Protein AF-A0A498F012-F1 (afdb_monomer)

Sequence (165 aa):
PGTGKCQKYDTEVTLADGTERAIGDIVESNLEDPIEVDDGVYEPADIGVQTVTESGAVETGTATKVWKREAPDRMHRISMASGREVEVTPSHPLFKQLNRGLSPRRADQLAEGDLIAVPENIDADWDDSLDVSFQQVEAYNANSFTPPTRVDPTLARLLGYIIAE

Foldseek 3Di:
DDPQWDWDQQDWFQFQQRDTDGLNVVQVVQPPPWDDDPFFTKDFDFTWGWDADQLRDIDIDTDGMHTDGDHDPDWDWDADPVRDITIIRQQHWFWFQDPNTTDTDGRVRDDPPTHTDDDPDHDHNHPPDDPDDDDDDPDPDDDDDDDDPDQDPVNVVVVVVVVVD

Mean predicted aligned error: 8.9 Å

Secondary structure (DSSP, 8-state):
------B-TT-EEEBTTS-EEEHHHHHHTT-SSPEEETTEEEEEEEEEEEEE-TTS-EEEEEEEEEEEEPPPS--EEEE-TTS-EEEE-TT-EEEEEETTEEEEEEGGG--TT--B---S-------------------TT-------SS--HHHHHHHHHHHH-

Radius of gyration: 21.49 Å; Cα contacts (8 Å, |Δi|>4): 232; chains: 1; bounding box: 57×44×55 Å

Solvent-accessible surface area (backbone atoms only — not comparable to full-atom values): 10432 Å² total; per-residue (Å²): 134,84,72,64,65,49,66,46,51,80,42,73,40,48,29,31,50,54,53,72,45,35,46,37,59,58,35,62,77,54,53,86,82,55,47,78,56,99,58,38,36,34,28,76,43,86,40,56,23,59,42,70,47,82,86,67,50,71,43,76,42,72,45,58,56,39,73,50,62,70,81,67,100,58,72,45,78,48,77,45,96,86,72,52,70,50,47,28,22,48,59,23,67,44,41,30,63,49,98,95,38,66,42,79,39,35,52,74,74,63,57,93,89,64,52,65,72,70,84,90,70,82,89,45,65,61,79,86,74,78,92,70,94,71,88,84,69,96,50,104,80,54,85,85,81,78,80,73,96,64,84,47,75,68,55,47,52,50,52,54,55,64,74,73,108

Nearest PDB structures (foldseek):
  6rpp-assembly1_A  TM=8.963E-01  e=6.032E-09  Pyrococcus abyssi GE5
  6rpq-assembly1_A  TM=9.417E-01  e=2.663E-08  Saccharomyces cerevisiae S288C
  2lcj-assembly1_A  TM=8.704E-01  e=2.325E-04  Pyrococcus abyssi GE5
  7oec-assembly1_A  TM=8.929E-01  e=9.197E-04  Pyrococcus horikoshii OT3
  5bkh-assembly1_A  TM=4.876E-01  e=2.615E-03  Pyrococcus horikoshii OT3

pLDDT: mean 87.58, std 10.92, range [38.69, 97.75]

Structure (mmCIF, N/CA/C/O backbone):
data_AF-A0A498F012-F1
#
_entry.id   AF-A0A498F012-F1
#
loop_
_atom_site.group_PDB
_atom_site.id
_atom_site.type_symbol
_atom_site.label_atom_id
_atom_site.label_alt_id
_atom_site.label_comp_id
_atom_site.label_asym_id
_atom_site.label_entity_id
_atom_site.label_seq_id
_atom_site.pdbx_PDB_ins_code
_atom_site.Cartn_x
_atom_site.Cartn_y
_atom_site.Cartn_z
_atom_site.occupancy
_atom_site.B_iso_or_equiv
_atom_site.auth_seq_id
_atom_site.auth_comp_id
_atom_site.auth_asym_id
_atom_site.auth_atom_id
_atom_site.pdbx_PDB_model_num
ATOM 1 N N . PRO A 1 1 ? 19.204 3.206 -10.235 1.00 38.69 1 PRO A N 1
ATOM 2 C CA . PRO A 1 1 ? 18.492 2.406 -11.258 1.00 38.69 1 PRO A CA 1
ATOM 3 C C . PRO A 1 1 ? 17.226 1.783 -10.648 1.00 38.69 1 PRO A C 1
ATOM 5 O O . PRO A 1 1 ? 17.282 0.728 -10.017 1.00 38.69 1 PRO A O 1
ATOM 8 N N . GLY A 1 2 ? 16.115 2.521 -10.727 1.00 47.91 2 GLY A N 1
ATOM 9 C CA . GLY A 1 2 ? 14.828 2.124 -10.158 1.00 47.91 2 GLY A CA 1
ATOM 10 C C . GLY A 1 2 ? 14.232 0.962 -10.945 1.00 47.91 2 GLY A C 1
ATOM 11 O O . GLY A 1 2 ? 14.022 1.045 -12.147 1.00 47.91 2 GLY A O 1
ATOM 12 N N . THR A 1 3 ? 13.991 -0.159 -10.273 1.00 57.00 3 THR A N 1
ATOM 13 C CA . THR A 1 3 ? 13.581 -1.434 -10.883 1.00 57.00 3 THR A CA 1
ATOM 14 C C . THR A 1 3 ? 12.109 -1.483 -11.329 1.00 57.00 3 THR A C 1
ATOM 16 O O . THR A 1 3 ? 11.532 -2.567 -11.346 1.00 57.00 3 THR A O 1
ATOM 19 N N . GLY A 1 4 ? 11.476 -0.345 -11.644 1.00 65.12 4 GLY A N 1
ATOM 20 C CA . GLY A 1 4 ? 10.101 -0.290 -12.165 1.00 65.12 4 GLY A CA 1
ATOM 21 C C . GLY A 1 4 ? 9.063 -0.975 -11.273 1.00 65.12 4 GLY A C 1
ATOM 22 O O . GLY A 1 4 ? 8.151 -1.602 -11.791 1.00 65.12 4 GLY A O 1
ATOM 23 N N . LYS A 1 5 ? 9.240 -0.955 -9.946 1.00 85.75 5 LYS A N 1
ATOM 24 C CA . LYS A 1 5 ? 8.349 -1.619 -8.980 1.00 85.75 5 LYS A CA 1
ATOM 25 C C . LYS A 1 5 ? 7.232 -0.650 -8.598 1.00 85.75 5 LYS A C 1
ATOM 27 O O . LYS A 1 5 ? 7.453 0.207 -7.751 1.00 85.75 5 LYS A O 1
ATOM 32 N N . CYS A 1 6 ? 6.065 -0.787 -9.218 1.00 89.44 6 CYS A N 1
ATOM 33 C CA . CYS A 1 6 ? 4.924 0.107 -9.004 1.00 89.44 6 CYS A CA 1
ATOM 34 C C . CYS A 1 6 ? 3.621 -0.699 -8.933 1.00 89.44 6 CYS A C 1
ATOM 36 O O . CYS A 1 6 ? 3.587 -1.874 -9.311 1.00 89.44 6 CYS A O 1
ATOM 38 N N . GLN A 1 7 ? 2.573 -0.058 -8.432 1.00 92.19 7 GLN A N 1
ATOM 39 C CA . GLN A 1 7 ? 1.205 -0.573 -8.395 1.00 92.19 7 GLN A CA 1
ATOM 40 C C . GLN A 1 7 ? 0.312 0.353 -9.224 1.00 92.19 7 GLN A C 1
ATOM 42 O O . GLN A 1 7 ? 0.721 1.465 -9.571 1.00 92.19 7 GLN A O 1
ATOM 47 N N . LYS A 1 8 ? -0.884 -0.113 -9.579 1.00 93.94 8 LYS A N 1
ATOM 48 C CA . LYS A 1 8 ? -1.866 0.704 -10.296 1.00 93.94 8 LYS A CA 1
ATOM 49 C C . LYS A 1 8 ? -2.420 1.815 -9.394 1.00 93.94 8 LYS A C 1
ATOM 51 O O . LYS A 1 8 ? -2.506 1.634 -8.183 1.00 93.94 8 LYS A O 1
ATOM 56 N N . TYR A 1 9 ? -2.808 2.936 -10.000 1.00 94.88 9 TYR A N 1
ATOM 57 C CA . TYR A 1 9 ? -3.298 4.145 -9.324 1.00 94.88 9 TYR A CA 1
ATOM 58 C C . TYR A 1 9 ? -4.393 3.879 -8.279 1.00 94.88 9 TYR A C 1
ATOM 60 O O . TYR A 1 9 ? -4.331 4.407 -7.177 1.00 94.88 9 TYR A O 1
ATOM 68 N N . ASP A 1 10 ? -5.369 3.040 -8.614 1.00 95.06 10 ASP A N 1
ATOM 69 C CA . ASP A 1 10 ? -6.534 2.696 -7.789 1.00 95.06 10 ASP A CA 1
ATOM 70 C C . ASP A 1 10 ? -6.263 1.563 -6.787 1.00 95.06 10 ASP A C 1
ATOM 72 O O . ASP A 1 10 ? -7.191 0.981 -6.236 1.00 95.06 10 ASP A O 1
ATOM 76 N N . THR A 1 11 ? -4.995 1.212 -6.557 1.00 94.81 11 THR A N 1
ATOM 77 C CA . THR A 1 11 ? -4.649 0.256 -5.502 1.00 94.81 11 THR A CA 1
ATOM 78 C C . THR A 1 11 ? -4.865 0.914 -4.145 1.00 94.81 11 THR A C 1
ATOM 80 O O . THR A 1 11 ? -4.184 1.888 -3.829 1.00 94.81 11 THR A O 1
ATOM 83 N N . GLU A 1 12 ? -5.761 0.355 -3.338 1.00 95.19 12 GLU A N 1
ATOM 84 C CA . GLU A 1 12 ? -5.993 0.800 -1.963 1.00 95.19 12 GLU A CA 1
ATOM 85 C C . GLU A 1 12 ? -4.792 0.479 -1.061 1.00 95.19 12 GLU A C 1
ATOM 87 O O . GLU A 1 12 ? -4.272 -0.643 -1.049 1.00 95.19 12 GLU A O 1
ATOM 92 N N . VAL A 1 13 ? -4.346 1.485 -0.310 1.00 94.94 13 VAL A N 1
ATOM 93 C CA . VAL A 1 13 ? -3.283 1.392 0.693 1.00 94.94 13 VAL A CA 1
ATOM 94 C C . VAL A 1 13 ? -3.877 1.699 2.056 1.00 94.94 13 VAL A C 1
ATOM 96 O O . VAL A 1 13 ? -4.516 2.734 2.234 1.00 94.94 13 VAL A O 1
ATOM 99 N N . THR A 1 14 ? -3.615 0.825 3.026 1.00 94.88 14 THR A N 1
ATOM 100 C CA . THR A 1 14 ? -4.003 1.047 4.419 1.00 94.88 14 THR A CA 1
ATOM 101 C C . THR A 1 14 ? -2.992 1.960 5.118 1.00 94.88 14 THR A C 1
ATOM 103 O O . THR A 1 14 ? -1.807 1.625 5.247 1.00 94.88 14 THR A O 1
ATOM 106 N N . LEU A 1 15 ? -3.457 3.120 5.572 1.00 95.81 15 LEU A N 1
ATOM 107 C CA . LEU A 1 15 ? -2.672 4.100 6.316 1.00 95.81 15 LEU A CA 1
ATOM 108 C C . LEU A 1 15 ? -2.529 3.709 7.795 1.00 95.81 15 LEU A C 1
ATOM 110 O O . LEU A 1 15 ? -3.154 2.766 8.276 1.00 95.81 15 LEU A O 1
ATOM 114 N N . ALA A 1 16 ? -1.675 4.425 8.529 1.00 94.81 16 ALA A N 1
ATOM 115 C CA . ALA A 1 16 ? -1.417 4.164 9.949 1.00 94.81 16 ALA A CA 1
ATOM 116 C C . ALA A 1 16 ? -2.676 4.222 10.834 1.00 94.81 16 ALA A C 1
ATOM 118 O O . ALA A 1 16 ? -2.771 3.453 11.789 1.00 94.81 16 ALA A O 1
ATOM 119 N N . ASP A 1 17 ? -3.629 5.091 10.491 1.00 91.19 17 ASP A N 1
ATOM 120 C CA . ASP A 1 17 ? -4.930 5.250 11.160 1.00 91.19 17 ASP A CA 1
ATOM 121 C C . ASP A 1 17 ? -5.966 4.191 10.736 1.00 91.19 17 ASP A C 1
ATOM 123 O O . ASP A 1 17 ? -7.101 4.189 11.206 1.00 91.19 17 ASP A O 1
ATOM 127 N N . GLY A 1 18 ? -5.578 3.285 9.831 1.00 90.62 18 GLY A N 1
ATOM 128 C CA . GLY A 1 18 ? -6.408 2.193 9.340 1.00 90.62 18 GLY A CA 1
ATOM 129 C C . GLY A 1 18 ? -7.331 2.580 8.187 1.00 90.62 18 GLY A C 1
ATOM 130 O O . GLY A 1 18 ? -7.987 1.706 7.618 1.00 90.62 18 GLY A O 1
ATOM 131 N N . THR A 1 19 ? -7.356 3.854 7.787 1.00 92.62 19 THR A N 1
ATOM 132 C CA . THR A 1 19 ? -8.093 4.279 6.595 1.00 92.62 19 THR A CA 1
ATOM 133 C C . THR A 1 19 ? -7.464 3.699 5.330 1.00 92.62 19 THR A C 1
ATOM 135 O O . THR A 1 19 ? -6.247 3.524 5.237 1.00 92.62 19 THR A O 1
ATOM 138 N N . GLU A 1 20 ? -8.300 3.394 4.338 1.00 93.94 20 GLU A N 1
ATOM 139 C CA . GLU A 1 20 ? -7.851 2.978 3.010 1.00 93.94 20 GLU A CA 1
ATOM 140 C C . GLU A 1 20 ? -8.005 4.136 2.025 1.00 93.94 20 GLU A C 1
ATOM 142 O O . GLU A 1 20 ? -9.027 4.831 2.012 1.00 93.94 20 GLU A O 1
ATOM 147 N N . ARG A 1 21 ? -6.953 4.380 1.240 1.00 96.75 21 ARG A N 1
ATOM 148 C CA . ARG A 1 21 ? -6.955 5.363 0.155 1.00 96.75 21 ARG A CA 1
ATOM 149 C C . ARG A 1 21 ? -6.202 4.826 -1.055 1.00 96.75 21 ARG A C 1
ATOM 151 O O . ARG A 1 21 ? -5.161 4.179 -0.908 1.00 96.75 21 ARG A O 1
ATOM 158 N N . ALA A 1 22 ? -6.656 5.197 -2.249 1.00 97.75 22 ALA A N 1
ATOM 159 C CA . ALA A 1 22 ? -5.949 4.913 -3.489 1.00 97.75 22 ALA A CA 1
ATOM 160 C C . ALA A 1 22 ? -4.518 5.481 -3.455 1.00 97.75 22 ALA A C 1
ATOM 162 O O . ALA A 1 22 ? -4.298 6.668 -3.186 1.00 97.75 22 ALA A O 1
ATOM 163 N N . ILE A 1 23 ? -3.530 4.640 -3.776 1.00 96.81 23 ILE A N 1
ATOM 164 C CA . ILE A 1 23 ? -2.112 5.022 -3.794 1.00 96.81 23 ILE A CA 1
ATOM 165 C C . ILE A 1 23 ? -1.850 6.192 -4.740 1.00 96.81 23 ILE A C 1
ATOM 167 O O . ILE A 1 23 ? -0.993 7.026 -4.470 1.00 96.81 23 ILE A O 1
ATOM 171 N N . GLY A 1 24 ? -2.609 6.277 -5.830 1.00 96.69 24 GLY A N 1
ATOM 172 C CA . GLY A 1 24 ? -2.563 7.387 -6.762 1.00 96.69 24 GLY A CA 1
ATOM 173 C C . GLY A 1 24 ? -2.913 8.716 -6.108 1.00 96.69 24 GLY A C 1
ATOM 174 O O . GLY A 1 24 ? -2.135 9.657 -6.214 1.00 96.69 24 GLY A O 1
ATOM 175 N N . ASP A 1 25 ? -4.024 8.781 -5.372 1.00 97.75 25 ASP A N 1
ATOM 176 C CA . ASP A 1 25 ? -4.437 9.998 -4.667 1.00 97.75 25 ASP A CA 1
ATOM 177 C C . ASP A 1 25 ? -3.414 10.402 -3.602 1.00 97.75 25 ASP A C 1
ATOM 179 O O . ASP A 1 25 ? -3.109 11.584 -3.459 1.00 97.75 25 ASP A O 1
ATOM 183 N N . ILE A 1 26 ? -2.861 9.421 -2.877 1.00 97.19 26 ILE A N 1
ATOM 184 C CA . ILE A 1 26 ? -1.792 9.651 -1.895 1.00 97.19 26 ILE A CA 1
ATOM 185 C C . ILE A 1 26 ? -0.564 10.252 -2.585 1.00 97.19 26 ILE A C 1
ATOM 187 O O . ILE A 1 26 ? 0.018 11.210 -2.083 1.00 97.19 26 ILE A O 1
ATOM 191 N N . VAL A 1 27 ? -0.152 9.700 -3.726 1.00 97.31 27 VAL A N 1
ATOM 192 C CA . VAL A 1 27 ? 1.019 10.185 -4.460 1.00 97.31 27 VAL A CA 1
ATOM 193 C C . VAL A 1 27 ? 0.765 11.587 -5.013 1.00 97.31 27 VAL A C 1
ATOM 195 O O . VAL A 1 27 ? 1.555 12.478 -4.729 1.00 97.31 27 VAL A O 1
ATOM 198 N N . GLU A 1 28 ? -0.332 11.823 -5.739 1.00 97.00 28 GLU A N 1
ATOM 199 C CA . GLU A 1 28 ? -0.619 13.142 -6.329 1.00 97.00 28 GLU A CA 1
ATOM 200 C C . GLU A 1 28 ? -0.754 14.239 -5.263 1.00 97.00 28 GLU A C 1
ATOM 202 O O . GLU A 1 28 ? -0.301 15.357 -5.489 1.00 97.00 28 GLU A O 1
ATOM 207 N N . SER A 1 29 ? -1.320 13.938 -4.085 1.00 96.69 29 SER A N 1
ATOM 208 C CA . SER A 1 29 ? -1.454 14.932 -3.011 1.00 96.69 29 SER A CA 1
ATOM 209 C C . SER A 1 29 ? -0.141 15.281 -2.304 1.00 96.69 29 SER A C 1
ATOM 211 O O . SER A 1 29 ? -0.137 16.194 -1.488 1.00 96.69 29 SER A O 1
ATOM 213 N N . ASN A 1 30 ? 0.939 14.536 -2.558 1.00 96.44 30 ASN A N 1
ATOM 214 C CA . ASN A 1 30 ? 2.261 14.734 -1.952 1.00 96.44 30 ASN A CA 1
ATOM 215 C C . ASN A 1 30 ? 3.337 15.104 -2.993 1.00 96.44 30 ASN A C 1
ATOM 217 O O . ASN A 1 30 ? 4.521 15.073 -2.673 1.00 96.44 30 ASN A O 1
ATOM 221 N N . LEU A 1 31 ? 2.945 15.397 -4.239 1.00 96.00 31 LEU A N 1
ATOM 222 C CA . LEU A 1 31 ? 3.842 15.876 -5.294 1.00 96.00 31 LEU A CA 1
ATOM 223 C C . LEU A 1 31 ? 3.632 17.384 -5.494 1.00 96.00 31 LEU A C 1
ATOM 225 O O . LEU A 1 31 ? 2.878 17.795 -6.379 1.00 96.00 31 LEU A O 1
ATOM 229 N N . GLU A 1 32 ? 4.274 18.203 -4.663 1.00 95.06 32 GLU A N 1
ATOM 230 C CA . GLU A 1 32 ? 4.197 19.668 -4.744 1.00 95.06 32 GLU A CA 1
ATOM 231 C C . GLU A 1 32 ? 5.345 20.253 -5.579 1.00 95.06 32 GLU A C 1
ATOM 233 O O . GLU A 1 32 ? 5.102 21.053 -6.487 1.00 95.06 32 GLU A O 1
ATOM 238 N N . ASP A 1 33 ? 6.584 19.833 -5.305 1.00 96.12 33 ASP A N 1
ATOM 239 C CA . ASP A 1 33 ? 7.798 20.239 -6.028 1.00 96.12 33 ASP A CA 1
ATOM 240 C C . ASP A 1 33 ? 8.696 19.013 -6.274 1.00 96.12 33 ASP A C 1
ATOM 242 O O . ASP A 1 33 ? 9.724 18.811 -5.611 1.00 96.12 33 ASP A O 1
ATOM 246 N N . PRO A 1 34 ? 8.286 18.127 -7.197 1.00 96.62 34 PRO A N 1
ATOM 247 C CA . PRO A 1 34 ? 8.858 16.801 -7.269 1.00 96.62 34 PRO A CA 1
ATOM 248 C C . PRO A 1 34 ? 10.182 16.778 -8.036 1.00 96.62 34 PRO A C 1
ATOM 250 O O . PRO A 1 34 ? 10.423 17.526 -8.984 1.00 96.62 34 PRO A O 1
ATOM 253 N N . ILE A 1 35 ? 11.048 15.838 -7.664 1.00 97.31 35 ILE A N 1
ATOM 254 C CA . ILE A 1 35 ? 12.354 15.635 -8.288 1.00 97.31 35 ILE A CA 1
ATOM 255 C C . ILE A 1 35 ? 12.193 14.718 -9.503 1.00 97.31 35 ILE A C 1
ATOM 257 O O . ILE A 1 35 ? 11.789 13.558 -9.374 1.00 97.31 35 ILE A O 1
ATOM 261 N N . GLU A 1 36 ? 12.561 15.224 -10.679 1.00 96.75 36 GLU A N 1
ATOM 262 C CA . GLU A 1 36 ? 12.521 14.464 -11.930 1.00 96.75 36 GLU A CA 1
ATOM 263 C C . GLU A 1 36 ? 13.571 13.344 -11.976 1.00 96.75 36 GLU A C 1
ATOM 265 O O . GLU A 1 36 ? 14.717 13.486 -11.534 1.00 96.75 36 GLU A O 1
ATOM 270 N N . VAL A 1 37 ? 13.169 12.214 -12.555 1.00 93.38 37 VAL A N 1
ATOM 271 C CA . VAL A 1 37 ? 14.030 11.079 -12.900 1.00 93.38 37 VAL A CA 1
ATOM 272 C C . VAL A 1 37 ? 13.764 10.644 -14.344 1.00 93.38 37 VAL A C 1
ATOM 274 O O . VAL A 1 37 ? 12.938 11.220 -15.042 1.00 93.38 37 VAL A O 1
ATOM 277 N N . ASP A 1 38 ? 14.493 9.635 -14.814 1.00 90.19 38 ASP A N 1
ATOM 278 C CA . ASP A 1 38 ? 14.448 9.163 -16.201 1.00 90.19 38 ASP A CA 1
ATOM 279 C C . ASP A 1 38 ? 13.073 8.657 -16.659 1.00 90.19 38 ASP A C 1
ATOM 281 O O . ASP A 1 38 ? 12.749 8.775 -17.837 1.00 90.19 38 ASP A O 1
ATOM 285 N N . ASP A 1 39 ? 12.279 8.103 -15.748 1.00 88.56 39 ASP A N 1
ATOM 286 C CA . ASP A 1 39 ? 10.994 7.456 -16.035 1.00 88.56 39 ASP A CA 1
ATOM 287 C C . ASP A 1 39 ? 9.854 7.934 -15.116 1.00 88.56 39 ASP A C 1
ATOM 289 O O . ASP A 1 39 ? 8.893 7.199 -14.862 1.00 88.56 39 ASP A O 1
ATOM 293 N N . GLY A 1 40 ? 9.965 9.152 -14.577 1.00 93.56 40 GLY A N 1
ATOM 294 C CA . GLY A 1 40 ? 8.944 9.730 -13.712 1.00 93.56 40 GLY A CA 1
ATOM 295 C C . GLY A 1 40 ? 9.474 10.775 -12.742 1.00 93.56 40 GLY A C 1
ATOM 296 O O . GLY A 1 40 ? 10.426 11.495 -13.027 1.00 93.56 40 GLY A O 1
ATOM 297 N N . VAL A 1 41 ? 8.846 10.842 -11.572 1.00 96.19 41 VAL A N 1
ATOM 298 C CA . VAL A 1 41 ? 9.159 11.802 -10.513 1.00 96.19 41 VAL A CA 1
ATOM 299 C C . VAL A 1 41 ? 9.062 11.156 -9.131 1.00 96.19 41 VAL A C 1
ATOM 301 O O . VAL A 1 41 ? 8.396 10.129 -8.945 1.00 96.19 41 VAL A O 1
ATOM 304 N N . TYR A 1 42 ? 9.718 11.758 -8.145 1.00 96.56 42 TYR A N 1
ATOM 305 C CA . TYR A 1 42 ? 9.553 11.392 -6.741 1.00 96.56 42 TYR A CA 1
ATOM 306 C C . TYR A 1 42 ? 9.685 12.601 -5.826 1.00 96.56 42 TYR A C 1
ATOM 308 O O . TYR A 1 42 ? 10.355 13.572 -6.164 1.00 96.56 42 TYR A O 1
ATOM 316 N N . GLU A 1 43 ? 9.128 12.495 -4.626 1.00 97.69 43 GLU A N 1
ATOM 317 C CA . GLU A 1 43 ? 9.265 13.517 -3.590 1.00 97.69 43 GLU A CA 1
ATOM 318 C C . GLU A 1 43 ? 9.412 12.852 -2.212 1.00 97.69 43 GLU A C 1
ATOM 320 O O . GLU A 1 43 ? 8.828 11.783 -1.983 1.00 97.69 43 GLU A O 1
ATOM 325 N N . PRO A 1 44 ? 10.252 13.389 -1.304 1.00 97.44 44 PRO A N 1
ATOM 326 C CA . PRO A 1 44 ? 10.250 12.976 0.095 1.00 97.44 44 PRO A CA 1
ATOM 327 C C . PRO A 1 44 ? 8.869 13.163 0.723 1.00 97.44 44 PRO A C 1
ATOM 329 O O . PRO A 1 44 ? 8.211 14.167 0.496 1.00 97.44 44 PRO A O 1
ATOM 332 N N . ALA A 1 45 ? 8.459 12.205 1.542 1.00 96.69 45 ALA A N 1
ATOM 333 C CA . ALA A 1 45 ? 7.189 12.239 2.250 1.00 96.69 45 ALA A CA 1
ATOM 334 C C . ALA A 1 45 ? 7.372 11.675 3.664 1.00 96.69 45 ALA A C 1
ATOM 336 O O . ALA A 1 45 ? 8.368 11.008 3.948 1.00 96.69 45 ALA A O 1
ATOM 337 N N . ASP A 1 46 ? 6.410 11.938 4.539 1.00 97.00 46 ASP A N 1
ATOM 338 C CA . ASP A 1 46 ? 6.331 11.343 5.873 1.00 97.00 46 ASP A CA 1
ATOM 339 C C . ASP A 1 46 ? 4.892 10.874 6.092 1.00 97.00 46 ASP A C 1
ATOM 341 O O . ASP A 1 46 ? 4.031 11.624 6.550 1.00 97.00 46 ASP A O 1
ATOM 345 N N . ILE A 1 47 ? 4.607 9.657 5.622 1.00 97.00 47 ILE A N 1
ATOM 346 C CA . ILE A 1 47 ? 3.255 9.091 5.618 1.00 97.00 47 ILE A CA 1
ATOM 347 C C . ILE A 1 47 ? 3.269 7.799 6.426 1.00 97.00 47 ILE A C 1
ATOM 349 O O . ILE A 1 47 ? 3.994 6.857 6.095 1.00 97.00 47 ILE A O 1
ATOM 353 N N . GLY A 1 48 ? 2.446 7.745 7.470 1.00 96.69 48 GLY A N 1
ATOM 354 C CA . GLY A 1 48 ? 2.225 6.529 8.243 1.00 96.69 48 GLY A CA 1
ATOM 355 C C . GLY A 1 48 ? 1.415 5.505 7.446 1.00 96.69 48 GLY A C 1
ATOM 356 O O . GLY A 1 48 ? 0.338 5.822 6.943 1.00 96.69 48 GLY A O 1
ATOM 357 N N . VAL A 1 49 ? 1.911 4.273 7.352 1.00 96.12 49 VAL A N 1
ATOM 358 C CA . VAL A 1 49 ? 1.277 3.165 6.619 1.00 96.12 49 VAL A CA 1
ATOM 359 C C . VAL A 1 49 ? 1.331 1.873 7.420 1.00 96.12 49 VAL A C 1
ATOM 361 O O . VAL A 1 49 ? 2.250 1.671 8.213 1.00 96.12 49 VAL A O 1
ATOM 364 N N . GLN A 1 50 ? 0.389 0.968 7.174 1.00 95.00 50 GLN A N 1
ATOM 365 C CA . GLN A 1 50 ? 0.484 -0.400 7.678 1.00 95.00 50 GLN A CA 1
ATOM 366 C C . GLN A 1 50 ? 1.473 -1.200 6.821 1.00 95.00 50 GLN A C 1
ATOM 368 O O . GLN A 1 50 ? 1.410 -1.199 5.590 1.00 95.00 50 GLN A O 1
ATOM 373 N N . THR A 1 51 ? 2.405 -1.888 7.470 1.00 93.00 51 THR A N 1
ATOM 374 C CA . THR A 1 51 ? 3.437 -2.710 6.830 1.00 93.00 51 THR A CA 1
ATOM 375 C C . THR A 1 51 ? 3.535 -4.076 7.500 1.00 93.00 51 THR A C 1
ATOM 377 O O . THR A 1 51 ? 2.915 -4.333 8.528 1.00 93.00 51 THR A O 1
ATOM 380 N N . VAL A 1 52 ? 4.306 -4.982 6.900 1.00 90.69 52 VAL A N 1
ATOM 381 C CA . VAL A 1 52 ? 4.532 -6.332 7.415 1.00 90.69 52 VAL A CA 1
ATOM 382 C C . VAL A 1 52 ? 6.009 -6.543 7.737 1.00 90.69 52 VAL A C 1
ATOM 384 O O . VAL A 1 52 ? 6.893 -6.238 6.935 1.00 90.69 52 VAL A O 1
ATOM 387 N N . THR A 1 53 ? 6.276 -7.093 8.916 1.00 88.69 53 THR A N 1
ATOM 388 C CA . THR A 1 53 ? 7.620 -7.497 9.347 1.00 88.69 53 THR A CA 1
ATOM 389 C C . THR A 1 53 ? 8.056 -8.792 8.660 1.00 88.69 53 THR A C 1
ATOM 391 O O . THR A 1 53 ? 7.236 -9.559 8.152 1.00 88.69 53 THR A O 1
ATOM 394 N N . GLU A 1 54 ? 9.346 -9.133 8.731 1.00 83.31 54 GLU A N 1
ATOM 395 C CA . GLU A 1 54 ? 9.840 -10.440 8.256 1.00 83.31 54 GLU A CA 1
ATOM 396 C C . GLU A 1 54 ? 9.155 -11.633 8.948 1.00 83.31 54 GLU A C 1
ATOM 398 O O . GLU A 1 54 ? 9.053 -12.718 8.374 1.00 83.31 54 GLU A O 1
ATOM 403 N N . SER A 1 55 ? 8.664 -11.428 10.176 1.00 84.81 55 SER A N 1
ATOM 404 C CA . SER A 1 55 ? 7.938 -12.444 10.944 1.00 84.81 55 SER A CA 1
ATOM 405 C C . SER A 1 55 ? 6.480 -12.628 10.502 1.00 84.81 55 SER A C 1
ATOM 407 O O . SER A 1 55 ? 5.837 -13.592 10.914 1.00 84.81 55 SER A O 1
ATOM 409 N N . GLY A 1 56 ? 5.964 -11.726 9.661 1.00 85.94 56 GLY A N 1
ATOM 410 C CA . GLY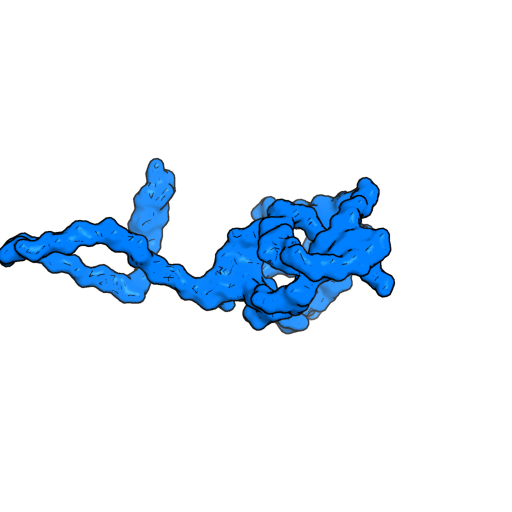 A 1 56 ? 4.570 -11.700 9.218 1.00 85.94 56 GLY A CA 1
ATOM 411 C C . GLY A 1 56 ? 3.629 -10.895 10.119 1.00 85.94 56 GLY A C 1
ATOM 412 O O . GLY A 1 56 ? 2.447 -10.802 9.803 1.00 85.94 56 GLY A O 1
ATOM 413 N N . ALA A 1 57 ? 4.125 -10.304 11.212 1.00 88.06 57 ALA A N 1
ATOM 414 C CA . ALA A 1 57 ? 3.345 -9.373 12.026 1.00 88.06 57 ALA A CA 1
ATOM 415 C C . ALA A 1 57 ? 3.117 -8.051 11.278 1.00 88.06 57 ALA A C 1
ATOM 417 O O . ALA A 1 57 ? 4.035 -7.576 10.603 1.00 88.06 57 ALA A O 1
ATOM 418 N N . VAL A 1 58 ? 1.917 -7.488 11.420 1.00 91.31 58 VAL A N 1
ATOM 419 C CA . VAL A 1 58 ? 1.548 -6.165 10.901 1.00 91.31 58 VAL A CA 1
ATOM 420 C C . VAL A 1 58 ? 1.959 -5.097 11.917 1.00 91.31 58 VAL A C 1
ATOM 422 O O . VAL A 1 58 ? 1.778 -5.296 13.116 1.00 91.31 58 VAL A O 1
ATOM 425 N N . GLU A 1 59 ? 2.530 -3.996 11.441 1.00 93.06 59 GLU A N 1
ATOM 426 C CA . GLU A 1 59 ? 2.924 -2.844 12.258 1.00 93.06 59 GLU A CA 1
ATOM 427 C C . GLU A 1 59 ? 2.794 -1.537 11.468 1.00 93.06 59 GLU A C 1
ATOM 429 O O . GLU A 1 59 ? 2.740 -1.545 10.236 1.00 93.06 59 GLU A O 1
ATOM 434 N N . THR A 1 60 ? 2.823 -0.403 12.167 1.00 95.19 60 THR A N 1
ATOM 435 C CA . THR A 1 60 ? 2.914 0.911 11.526 1.00 95.19 60 THR A CA 1
ATOM 436 C C . THR A 1 60 ? 4.355 1.215 11.117 1.00 95.19 60 THR A C 1
ATOM 438 O O . THR A 1 60 ? 5.274 1.163 11.934 1.00 95.19 60 THR A O 1
ATOM 441 N N . GLY A 1 61 ? 4.545 1.597 9.856 1.00 95.00 61 GLY A N 1
ATOM 442 C CA . GLY A 1 61 ? 5.800 2.110 9.314 1.00 95.00 61 GLY A CA 1
ATOM 443 C C . GLY A 1 61 ? 5.636 3.486 8.668 1.00 95.00 61 GLY A C 1
ATOM 444 O O . GLY A 1 61 ? 4.526 3.996 8.525 1.00 95.00 61 GLY A O 1
ATOM 445 N N . THR A 1 62 ? 6.753 4.074 8.238 1.00 97.06 62 THR A N 1
ATOM 446 C CA . THR A 1 62 ? 6.775 5.376 7.553 1.00 97.06 62 THR A CA 1
ATOM 447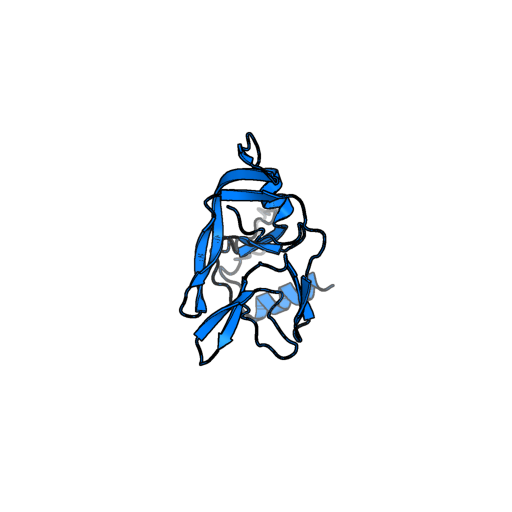 C C . THR A 1 62 ? 7.212 5.215 6.101 1.00 97.06 62 THR A C 1
ATOM 449 O O . THR A 1 62 ? 8.340 4.798 5.815 1.00 97.06 62 THR A O 1
ATOM 452 N N . ALA A 1 63 ? 6.345 5.602 5.167 1.00 96.56 63 ALA A N 1
ATOM 453 C CA . ALA A 1 63 ? 6.714 5.799 3.775 1.00 96.56 63 ALA A CA 1
ATOM 454 C C . ALA A 1 63 ? 7.472 7.127 3.641 1.00 96.56 63 ALA A C 1
ATOM 456 O O . ALA A 1 63 ? 6.915 8.202 3.834 1.00 96.56 63 ALA A O 1
ATOM 457 N N . THR A 1 64 ? 8.763 7.036 3.315 1.00 97.31 64 THR A N 1
ATOM 458 C CA . THR A 1 64 ? 9.682 8.192 3.296 1.00 97.31 64 THR A CA 1
ATOM 459 C C . THR A 1 64 ? 9.712 8.946 1.968 1.00 97.31 64 THR A C 1
ATOM 461 O O . THR A 1 64 ? 10.353 9.993 1.854 1.00 97.31 64 THR A O 1
ATOM 464 N N . LYS A 1 65 ? 9.102 8.376 0.923 1.00 96.38 65 LYS A N 1
ATOM 465 C CA . LYS A 1 65 ? 9.046 8.934 -0.431 1.00 96.38 65 LYS A CA 1
ATOM 466 C C . LYS A 1 65 ? 7.799 8.454 -1.152 1.00 96.38 65 LYS A C 1
ATOM 468 O O . LYS A 1 65 ? 7.463 7.272 -1.062 1.00 96.38 65 LYS A O 1
ATOM 473 N N . VAL A 1 66 ? 7.226 9.330 -1.962 1.00 96.94 66 VAL A N 1
ATOM 474 C CA . VAL A 1 66 ? 6.231 8.981 -2.978 1.00 96.94 66 VAL A CA 1
ATOM 475 C C . VAL A 1 66 ? 6.888 8.936 -4.353 1.00 96.94 66 VAL A C 1
ATOM 477 O O . VAL A 1 66 ? 7.821 9.688 -4.632 1.00 96.94 66 VAL A O 1
ATOM 480 N N . TRP A 1 67 ? 6.433 8.019 -5.204 1.00 96.31 67 TRP A N 1
ATOM 481 C CA . TRP A 1 67 ? 6.961 7.825 -6.554 1.00 96.31 67 TRP A CA 1
ATOM 482 C C . TRP A 1 67 ? 5.814 7.771 -7.553 1.00 96.31 67 TRP A C 1
ATOM 484 O O . TRP A 1 67 ? 4.867 7.009 -7.365 1.00 96.31 67 TRP A O 1
ATOM 494 N N . LYS A 1 68 ? 5.956 8.501 -8.659 1.00 95.38 68 LYS A N 1
ATOM 495 C CA . LYS A 1 68 ? 5.074 8.422 -9.824 1.00 95.38 68 LYS A CA 1
ATOM 496 C C . LYS A 1 68 ? 5.924 8.114 -11.042 1.00 95.38 68 LYS A C 1
ATOM 498 O O . LYS A 1 68 ? 6.859 8.845 -11.343 1.00 95.38 68 LYS A O 1
ATOM 503 N N . ARG A 1 69 ? 5.622 7.013 -11.725 1.00 92.62 69 ARG A N 1
ATOM 504 C CA . ARG A 1 69 ? 6.397 6.537 -12.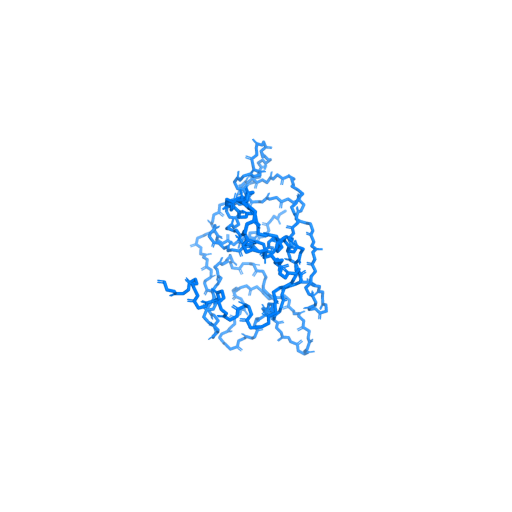874 1.00 92.62 69 ARG A CA 1
ATOM 505 C C . ARG A 1 69 ? 5.508 6.265 -14.066 1.00 92.62 69 ARG A C 1
ATOM 507 O O . ARG A 1 69 ? 4.325 5.968 -13.905 1.00 92.62 69 ARG A O 1
ATOM 514 N N . GLU A 1 70 ? 6.101 6.338 -15.249 1.00 88.94 70 GLU A N 1
ATOM 515 C CA . GLU A 1 70 ? 5.442 5.890 -16.467 1.00 88.94 70 GLU A CA 1
ATOM 516 C C . GLU A 1 70 ? 5.130 4.393 -16.368 1.00 88.94 70 GLU A C 1
ATOM 518 O O . GLU A 1 70 ? 5.963 3.576 -15.956 1.00 88.94 70 GLU A O 1
ATOM 523 N N . ALA A 1 71 ? 3.892 4.033 -16.704 1.00 85.69 71 ALA A N 1
ATOM 524 C CA . ALA A 1 71 ? 3.471 2.644 -16.675 1.00 85.69 71 ALA A CA 1
ATOM 525 C C . ALA A 1 71 ? 4.227 1.853 -17.757 1.00 85.69 71 ALA A C 1
ATOM 527 O O . ALA A 1 71 ? 4.336 2.322 -18.892 1.00 85.69 71 ALA A O 1
ATOM 528 N N . PRO A 1 72 ? 4.728 0.645 -17.446 1.00 87.25 72 PRO A N 1
ATOM 529 C CA . PRO A 1 72 ? 5.330 -0.211 -18.458 1.00 87.25 72 PRO A CA 1
ATOM 530 C C . PRO A 1 72 ? 4.276 -0.705 -19.458 1.00 87.25 72 PRO A C 1
ATOM 532 O O . PRO A 1 72 ? 3.080 -0.715 -19.168 1.00 87.25 72 PRO A O 1
ATOM 535 N N . ASP A 1 73 ? 4.732 -1.254 -20.588 1.00 86.88 73 ASP A N 1
ATOM 536 C CA . ASP A 1 73 ? 3.862 -1.832 -21.629 1.00 86.88 73 ASP A CA 1
ATOM 537 C C . ASP A 1 73 ? 2.901 -2.918 -21.113 1.00 86.88 73 ASP A C 1
ATOM 539 O O . ASP A 1 73 ? 1.913 -3.254 -21.770 1.00 86.88 73 ASP A O 1
ATOM 543 N N . ARG A 1 74 ? 3.230 -3.550 -19.978 1.00 89.50 74 ARG A N 1
ATOM 544 C CA . ARG A 1 74 ? 2.470 -4.662 -19.402 1.00 89.50 74 ARG A CA 1
ATOM 545 C C . ARG A 1 74 ? 2.434 -4.589 -17.884 1.00 89.50 74 ARG A C 1
ATOM 547 O O . ARG A 1 74 ? 3.473 -4.452 -17.243 1.00 89.50 74 ARG A O 1
ATOM 554 N N . MET A 1 75 ? 1.243 -4.805 -17.338 1.00 93.38 75 MET A N 1
ATOM 555 C CA . MET A 1 75 ? 0.968 -4.994 -15.914 1.00 93.38 75 MET A CA 1
ATOM 556 C C . MET A 1 75 ? 0.465 -6.424 -15.669 1.00 93.38 75 MET A C 1
ATOM 558 O O . MET A 1 75 ? -0.067 -7.065 -16.576 1.00 93.38 75 MET A O 1
ATOM 562 N N . HIS A 1 76 ? 0.629 -6.927 -14.446 1.00 94.44 76 HIS A N 1
ATOM 563 C CA . HIS A 1 76 ? 0.083 -8.207 -14.002 1.00 94.44 76 HIS A CA 1
ATOM 564 C C . HIS A 1 76 ? -1.074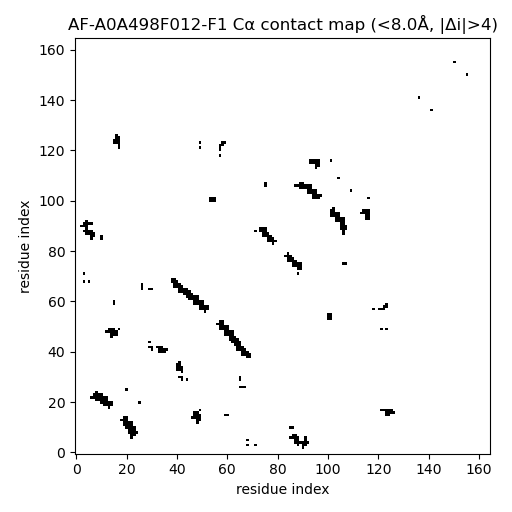 -7.971 -13.042 1.00 94.44 76 HIS A C 1
ATOM 566 O O . HIS A 1 76 ? -0.879 -7.379 -11.982 1.00 94.44 76 HI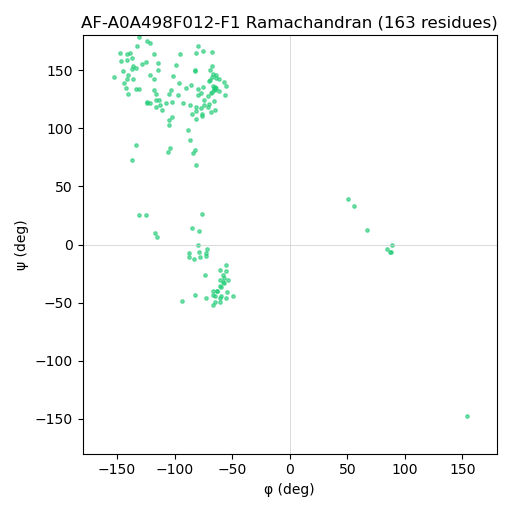S A O 1
ATOM 572 N N . ARG A 1 77 ? -2.252 -8.495 -13.388 1.00 96.00 77 ARG A N 1
ATOM 573 C CA . ARG A 1 77 ? -3.384 -8.601 -12.469 1.00 96.00 77 ARG A CA 1
ATOM 574 C C . ARG A 1 77 ? -3.355 -9.958 -11.783 1.00 96.00 77 ARG A C 1
ATOM 576 O O . ARG A 1 77 ? -3.379 -10.988 -12.453 1.00 96.00 77 ARG A O 1
ATOM 583 N N . ILE A 1 78 ? -3.292 -9.947 -10.460 1.00 95.06 78 ILE A N 1
ATOM 584 C CA . ILE A 1 78 ? -3.263 -11.145 -9.624 1.00 95.06 78 ILE A CA 1
ATOM 585 C C . ILE A 1 78 ? -4.583 -11.210 -8.873 1.00 95.06 78 ILE A C 1
ATOM 587 O O . ILE A 1 78 ? -4.867 -10.342 -8.051 1.00 95.06 78 ILE A O 1
ATOM 591 N N . SER A 1 79 ? -5.369 -12.245 -9.154 1.00 95.19 79 SER A N 1
ATOM 592 C CA . SER A 1 79 ? -6.652 -12.502 -8.501 1.00 95.19 79 SER A CA 1
ATOM 593 C C . SER A 1 79 ? -6.508 -13.654 -7.513 1.00 95.19 79 SER A C 1
ATOM 595 O O . SER A 1 79 ? -5.979 -14.716 -7.841 1.00 95.19 79 SER A O 1
ATOM 597 N N . MET A 1 80 ? -6.970 -13.436 -6.288 1.00 93.44 80 MET A N 1
ATOM 598 C CA . MET A 1 80 ? -6.897 -14.400 -5.197 1.00 93.44 80 MET A CA 1
ATOM 599 C C . MET A 1 80 ? -8.228 -15.139 -5.047 1.00 93.44 80 MET A C 1
ATOM 601 O O . MET A 1 80 ? -9.291 -14.600 -5.346 1.00 93.44 80 MET A O 1
ATOM 605 N N . ALA A 1 81 ? -8.193 -16.357 -4.500 1.00 92.44 81 ALA A N 1
ATOM 606 C CA . ALA A 1 81 ? -9.405 -17.139 -4.234 1.00 92.44 81 ALA A CA 1
ATOM 607 C C . ALA A 1 81 ? -10.378 -16.452 -3.252 1.00 92.44 81 ALA A C 1
A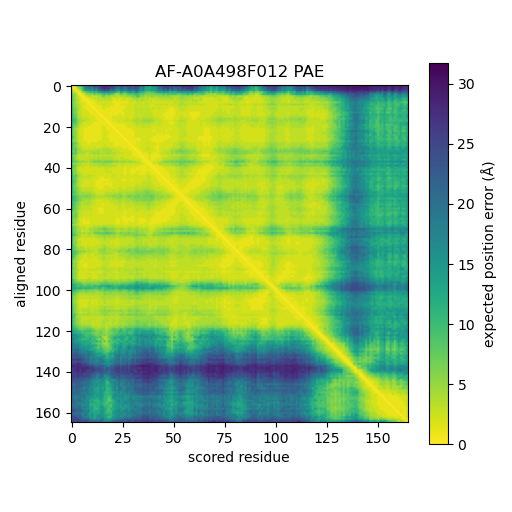TOM 609 O O . ALA A 1 81 ? -11.569 -16.745 -3.263 1.00 92.44 81 ALA A O 1
ATOM 610 N N . SER A 1 82 ? -9.883 -15.524 -2.427 1.00 88.62 82 SER A N 1
ATOM 611 C CA . SER A 1 82 ? -10.694 -14.683 -1.539 1.00 88.62 82 SER A CA 1
ATOM 612 C C . SER A 1 82 ? -11.497 -13.598 -2.268 1.00 88.62 82 SER A C 1
ATOM 614 O O . SER A 1 82 ? -12.282 -12.908 -1.628 1.00 88.62 82 SER A O 1
ATOM 616 N N . GLY A 1 83 ? -11.287 -13.412 -3.575 1.00 91.69 83 GLY A N 1
ATOM 617 C CA . GLY A 1 83 ? -11.866 -12.318 -4.360 1.00 91.69 83 GLY A CA 1
ATOM 618 C C . GLY A 1 83 ? -11.023 -11.040 -4.365 1.00 91.69 83 GLY A C 1
ATOM 619 O O . GLY A 1 83 ? -11.329 -10.127 -5.122 1.00 91.69 83 GLY A O 1
ATOM 620 N N . ARG A 1 84 ? -9.943 -10.974 -3.571 1.00 90.69 84 ARG A N 1
ATOM 621 C CA . ARG A 1 84 ? -8.994 -9.850 -3.601 1.00 90.69 84 ARG A CA 1
ATOM 622 C C . ARG A 1 84 ? -8.235 -9.834 -4.922 1.00 90.69 84 ARG A C 1
ATOM 624 O O . ARG A 1 84 ? -7.843 -10.888 -5.430 1.00 90.69 84 ARG A O 1
ATOM 631 N N . GLU A 1 85 ? -7.956 -8.643 -5.425 1.00 93.81 85 GLU A N 1
ATOM 632 C CA . GLU A 1 85 ? -7.128 -8.447 -6.607 1.00 93.81 85 GLU A CA 1
ATOM 633 C C . GLU A 1 85 ? -6.092 -7.350 -6.389 1.00 93.81 85 GLU A C 1
ATOM 635 O O . GLU A 1 85 ? -6.280 -6.444 -5.582 1.00 93.81 85 GLU A O 1
ATOM 640 N N . VAL A 1 86 ? -4.969 -7.459 -7.093 1.00 94.44 86 VAL A N 1
ATOM 641 C CA . VAL A 1 86 ? -3.948 -6.412 -7.134 1.00 94.44 86 VAL A CA 1
ATOM 642 C C . VAL A 1 86 ? -3.336 -6.364 -8.528 1.00 94.44 86 VAL A C 1
ATOM 644 O O . VAL A 1 86 ? -3.088 -7.406 -9.142 1.00 94.44 86 VAL A O 1
ATOM 647 N N . GLU A 1 87 ? -3.095 -5.158 -9.039 1.00 95.94 87 GLU A N 1
ATOM 648 C CA . GLU A 1 87 ? -2.465 -4.949 -10.340 1.00 95.94 87 GLU A CA 1
ATOM 649 C C . GLU A 1 87 ? -1.115 -4.246 -10.174 1.00 95.94 87 GLU A C 1
ATOM 651 O O . GLU A 1 87 ? -1.020 -3.133 -9.653 1.00 95.94 87 GLU A O 1
ATOM 656 N N . VAL A 1 88 ? -0.048 -4.927 -10.591 1.00 95.81 88 VAL A N 1
ATOM 657 C CA . VAL A 1 88 ? 1.334 -4.525 -10.306 1.00 95.81 88 VAL A CA 1
ATOM 658 C C . VAL A 1 88 ? 2.236 -4.674 -11.521 1.00 95.81 88 VAL A C 1
ATOM 660 O O . VAL A 1 88 ? 1.943 -5.418 -12.460 1.00 95.81 88 VAL A O 1
ATOM 663 N N . THR A 1 89 ? 3.376 -3.989 -11.502 1.00 94.31 89 THR A N 1
ATOM 664 C CA . THR A 1 89 ? 4.388 -4.169 -12.544 1.00 94.31 89 THR A CA 1
ATOM 665 C C . THR A 1 89 ? 5.019 -5.569 -12.474 1.00 94.31 89 THR A C 1
ATOM 667 O O . THR A 1 89 ? 5.106 -6.158 -11.392 1.00 94.31 89 THR A O 1
ATOM 670 N N . PRO A 1 90 ? 5.541 -6.117 -13.591 1.00 93.88 90 PRO A N 1
ATOM 671 C CA . PRO A 1 90 ? 6.151 -7.452 -13.620 1.00 93.88 90 PRO A CA 1
ATOM 672 C C . PRO A 1 90 ? 7.262 -7.660 -12.583 1.00 93.88 90 PRO A C 1
ATOM 674 O O . PRO A 1 90 ? 7.498 -8.770 -12.115 1.00 93.88 90 PRO A O 1
ATOM 677 N N . SER A 1 91 ? 7.996 -6.603 -12.228 1.00 93.31 91 SER A N 1
ATOM 678 C CA . SER A 1 91 ? 9.088 -6.653 -11.254 1.00 93.31 91 SER A CA 1
ATOM 679 C C . SER A 1 91 ? 8.666 -6.450 -9.803 1.00 93.31 91 SER A C 1
ATOM 681 O O . SER A 1 91 ? 9.513 -6.634 -8.922 1.00 93.31 91 SER A O 1
ATOM 683 N N . HIS A 1 92 ? 7.406 -6.096 -9.546 1.00 94.50 92 HIS A N 1
ATOM 684 C CA . HIS A 1 92 ? 6.911 -5.832 -8.204 1.00 94.50 92 HIS A CA 1
ATOM 685 C C . HIS A 1 92 ? 6.944 -7.117 -7.359 1.00 94.50 92 HIS A C 1
ATOM 687 O O . HIS A 1 92 ? 6.394 -8.139 -7.782 1.00 94.50 92 HIS A O 1
ATOM 693 N N . PRO A 1 93 ? 7.625 -7.118 -6.199 1.00 94.50 93 PRO A N 1
ATOM 694 C CA . PRO A 1 93 ? 7.653 -8.276 -5.323 1.00 94.50 93 PRO A CA 1
ATOM 695 C C . PRO A 1 93 ? 6.372 -8.359 -4.489 1.00 94.50 93 PRO A C 1
ATOM 697 O O . PRO A 1 93 ? 5.961 -7.382 -3.876 1.00 94.50 93 PRO A O 1
ATOM 700 N N . LEU A 1 94 ? 5.791 -9.549 -4.413 1.00 94.00 94 LEU A N 1
ATOM 701 C CA . LEU A 1 94 ? 4.763 -9.912 -3.442 1.00 94.00 94 LEU A CA 1
ATOM 702 C C . LEU A 1 94 ? 5.318 -10.991 -2.517 1.00 94.00 94 LEU A C 1
ATOM 704 O O . LEU A 1 94 ? 6.173 -11.786 -2.915 1.00 94.00 94 LEU A O 1
ATOM 708 N N . PHE A 1 95 ? 4.846 -11.038 -1.276 1.00 93.75 95 PHE A N 1
ATOM 709 C CA . PHE A 1 95 ? 5.288 -12.056 -0.331 1.00 93.75 95 PHE A CA 1
ATOM 710 C C . PHE A 1 95 ? 4.541 -13.365 -0.567 1.00 93.75 95 PHE A C 1
ATOM 712 O O . PHE A 1 95 ? 3.333 -13.450 -0.368 1.00 93.75 95 PHE A O 1
ATOM 719 N N . LYS A 1 96 ? 5.276 -14.400 -0.971 1.00 92.25 96 LYS A N 1
ATOM 720 C CA . LYS A 1 96 ? 4.789 -15.774 -1.044 1.00 92.25 96 LYS A CA 1
ATOM 721 C C . LYS A 1 96 ? 5.056 -16.478 0.282 1.00 92.25 96 LYS A C 1
ATOM 723 O O . LYS A 1 96 ? 6.167 -16.401 0.810 1.00 92.25 96 LYS A O 1
ATOM 728 N N . GLN A 1 97 ? 4.072 -17.208 0.794 1.00 86.62 97 GLN A N 1
ATOM 729 C CA . GLN A 1 97 ? 4.263 -18.043 1.973 1.00 86.62 97 GLN A CA 1
ATOM 730 C C . GLN A 1 97 ? 5.060 -19.303 1.602 1.00 86.62 97 GLN A C 1
ATOM 732 O O . GLN A 1 97 ? 4.633 -20.109 0.773 1.00 86.62 97 GLN A O 1
ATOM 737 N N . LEU A 1 98 ? 6.220 -19.494 2.232 1.00 82.69 98 LEU A N 1
ATOM 738 C CA . LEU A 1 98 ? 7.083 -20.661 2.041 1.00 82.69 98 LEU A CA 1
ATOM 739 C C . LEU A 1 98 ? 7.664 -21.101 3.388 1.00 82.69 98 LEU A C 1
ATOM 741 O O . LEU A 1 98 ? 8.232 -20.292 4.110 1.00 82.69 98 LEU A O 1
ATOM 745 N N . ASN A 1 99 ? 7.552 -22.389 3.734 1.00 81.75 99 ASN A N 1
ATOM 746 C CA . ASN A 1 99 ? 8.130 -22.959 4.963 1.00 81.75 99 ASN A CA 1
ATOM 747 C C . ASN A 1 99 ? 7.782 -22.185 6.255 1.00 81.75 99 ASN A C 1
ATOM 749 O O . ASN A 1 99 ? 8.621 -22.058 7.141 1.00 81.75 99 ASN A O 1
ATOM 753 N N . ARG A 1 100 ? 6.538 -21.689 6.368 1.00 79.12 100 ARG A N 1
ATOM 754 C CA . ARG A 1 100 ? 6.043 -20.846 7.482 1.00 79.12 100 ARG A CA 1
ATOM 755 C C . ARG A 1 100 ? 6.668 -19.445 7.581 1.00 79.12 100 ARG A C 1
ATOM 757 O O . ARG A 1 100 ? 6.454 -18.781 8.585 1.00 79.12 100 ARG A O 1
ATOM 764 N N . GLY A 1 101 ? 7.390 -18.993 6.559 1.00 84.12 101 GLY A N 1
ATOM 765 C CA . GLY A 1 101 ? 7.893 -17.624 6.445 1.00 84.12 101 GLY A CA 1
ATOM 766 C C . GLY A 1 101 ? 7.392 -16.924 5.184 1.00 84.12 101 GLY A C 1
ATOM 767 O O . GLY A 1 101 ? 6.757 -17.537 4.318 1.00 84.12 101 GLY A O 1
ATOM 768 N N . LEU A 1 102 ? 7.701 -15.633 5.084 1.00 89.38 102 LEU A N 1
ATOM 769 C CA . LEU A 1 102 ? 7.419 -14.807 3.915 1.00 89.38 102 LEU A CA 1
ATOM 770 C C . LEU A 1 102 ? 8.660 -14.712 3.026 1.00 89.38 102 LEU A C 1
ATOM 772 O O . LEU A 1 102 ? 9.749 -14.380 3.485 1.00 89.38 102 LEU A O 1
ATOM 776 N N . SER A 1 103 ? 8.500 -15.004 1.736 1.00 90.94 103 SER A N 1
ATOM 777 C CA . SER A 1 103 ? 9.569 -14.893 0.745 1.00 90.94 103 SER A CA 1
ATOM 778 C C . SER A 1 103 ? 9.127 -13.982 -0.400 1.00 90.94 103 SER A C 1
ATOM 780 O O . SER A 1 103 ? 8.103 -14.264 -1.028 1.00 90.94 103 SER A O 1
ATOM 782 N N . PRO A 1 104 ? 9.853 -12.887 -0.696 1.00 92.56 104 PRO A N 1
ATOM 783 C CA . PRO A 1 104 ? 9.484 -11.996 -1.785 1.00 92.56 104 PRO A CA 1
ATOM 784 C C . PRO A 1 104 ? 9.660 -12.697 -3.137 1.00 92.56 104 PRO A C 1
ATOM 786 O O . PRO A 1 104 ? 10.709 -13.271 -3.439 1.00 92.56 104 PRO A O 1
ATOM 789 N N . ARG A 1 105 ? 8.635 -12.614 -3.983 1.00 94.88 105 ARG A N 1
ATOM 790 C CA . ARG A 1 105 ? 8.606 -13.183 -5.330 1.00 94.88 105 ARG A CA 1
ATOM 791 C C . ARG A 1 105 ? 8.059 -12.150 -6.305 1.00 94.88 105 ARG A C 1
ATOM 793 O O . ARG A 1 105 ? 7.059 -11.505 -6.018 1.00 94.88 105 ARG A O 1
ATOM 800 N N . ARG A 1 106 ? 8.721 -11.974 -7.451 1.00 95.25 106 ARG A N 1
ATOM 801 C CA . ARG A 1 106 ? 8.256 -11.042 -8.491 1.00 95.25 106 ARG A CA 1
ATOM 802 C C . ARG A 1 106 ? 6.906 -11.497 -9.043 1.00 95.25 106 ARG A C 1
ATOM 804 O O . ARG A 1 106 ? 6.690 -12.700 -9.184 1.00 95.25 106 ARG A O 1
ATOM 811 N N . ALA A 1 107 ? 6.052 -10.543 -9.399 1.00 95.00 107 ALA A N 1
ATOM 812 C CA . ALA A 1 107 ? 4.738 -10.808 -9.973 1.00 95.00 107 ALA A CA 1
ATOM 813 C C . ALA A 1 107 ? 4.797 -11.708 -11.219 1.00 95.00 107 ALA A C 1
ATOM 815 O O . ALA A 1 107 ? 4.018 -12.649 -11.334 1.00 95.00 107 ALA A O 1
ATOM 816 N N . ASP A 1 108 ? 5.775 -11.495 -12.105 1.00 94.38 108 ASP A N 1
ATOM 817 C CA . ASP A 1 108 ? 5.982 -12.315 -13.310 1.00 94.38 108 ASP A CA 1
ATOM 818 C C . ASP A 1 108 ? 6.526 -13.731 -13.041 1.00 94.38 108 ASP A C 1
ATOM 820 O O . ASP A 1 108 ? 6.675 -14.529 -13.965 1.00 94.38 108 ASP A O 1
ATOM 824 N N . GLN A 1 109 ? 6.832 -14.054 -11.783 1.00 95.50 109 GLN A N 1
ATOM 825 C CA . GLN A 1 109 ? 7.334 -15.357 -11.347 1.00 95.50 109 GLN A CA 1
ATOM 826 C C . GLN A 1 109 ? 6.369 -16.099 -10.414 1.00 95.50 109 GLN A C 1
ATOM 828 O O . GLN A 1 109 ? 6.768 -17.120 -9.834 1.00 95.50 109 GLN A O 1
ATOM 833 N N . LEU A 1 110 ? 5.162 -15.569 -10.220 1.00 95.38 110 LEU A N 1
ATOM 834 C CA . LEU A 1 110 ? 4.080 -16.238 -9.509 1.00 95.38 110 LEU A CA 1
ATOM 835 C C . LEU A 1 110 ? 3.349 -17.204 -10.441 1.00 95.38 110 LEU A C 1
ATOM 837 O O . LEU A 1 110 ? 3.266 -16.983 -11.649 1.00 95.38 110 LEU A O 1
ATOM 841 N N . ALA A 1 111 ? 2.821 -18.277 -9.862 1.00 94.94 111 ALA A N 1
ATOM 842 C CA . ALA A 1 111 ? 1.999 -19.255 -10.562 1.00 94.94 111 ALA A CA 1
ATOM 843 C C . ALA A 1 111 ? 0.644 -19.422 -9.864 1.00 94.94 111 ALA A C 1
ATOM 845 O O . ALA A 1 111 ? 0.509 -19.157 -8.669 1.00 94.94 111 ALA A O 1
ATOM 846 N N . GLU A 1 112 ? -0.357 -19.892 -10.606 1.00 95.44 112 GLU A N 1
ATOM 847 C CA . GLU A 1 112 ? -1.638 -20.286 -10.019 1.00 95.44 112 GLU A CA 1
ATOM 848 C C . GLU A 1 112 ? -1.429 -21.331 -8.912 1.00 95.44 112 GLU A C 1
ATOM 850 O O . GLU A 1 112 ? -0.635 -22.264 -9.051 1.00 95.44 112 GLU A O 1
ATOM 855 N N . GLY A 1 113 ? -2.139 -21.154 -7.797 1.00 93.75 113 GLY A N 1
ATOM 856 C CA . GLY A 1 113 ? -1.982 -21.979 -6.597 1.00 93.75 113 GLY A CA 1
ATOM 857 C C . GLY A 1 113 ? -0.902 -21.497 -5.623 1.00 93.75 113 GLY A C 1
ATOM 858 O O . GLY A 1 113 ? -0.816 -22.035 -4.518 1.00 93.75 113 GLY A O 1
ATOM 859 N N . ASP A 1 114 ? -0.110 -20.478 -5.971 1.00 94.69 114 ASP A N 1
ATOM 860 C CA . ASP A 1 114 ? 0.804 -19.853 -5.016 1.00 94.69 114 ASP A CA 1
ATOM 861 C C . ASP A 1 114 ? 0.038 -19.134 -3.895 1.00 94.69 114 ASP A C 1
ATOM 863 O O . ASP A 1 114 ? -0.906 -18.381 -4.131 1.00 94.69 114 ASP A O 1
ATOM 867 N N . LEU A 1 115 ? 0.483 -19.348 -2.655 1.00 92.81 115 LEU A N 1
ATOM 868 C CA . LEU A 1 115 ? -0.061 -18.679 -1.476 1.00 92.81 115 LEU A CA 1
ATOM 869 C C . LEU A 1 115 ? 0.621 -17.322 -1.294 1.00 92.81 115 LEU A C 1
ATOM 871 O O . LEU A 1 115 ? 1.814 -17.263 -0.984 1.00 92.81 115 LEU A O 1
ATOM 875 N N . ILE A 1 116 ? -0.139 -16.246 -1.481 1.00 93.12 116 ILE A N 1
ATOM 876 C CA . ILE A 1 116 ? 0.311 -14.867 -1.269 1.00 93.12 116 ILE A CA 1
ATOM 877 C C . ILE A 1 116 ? -0.108 -14.404 0.123 1.00 93.12 116 ILE A C 1
ATOM 879 O O . ILE A 1 116 ? -1.213 -14.698 0.574 1.00 93.12 116 ILE A O 1
ATOM 883 N N . ALA A 1 117 ? 0.784 -13.683 0.795 1.00 90.88 117 ALA A N 1
ATOM 884 C CA . ALA A 1 117 ? 0.521 -13.109 2.101 1.00 90.88 117 ALA A CA 1
ATOM 885 C C . ALA A 1 117 ? -0.571 -12.042 2.014 1.00 90.88 117 ALA A C 1
ATOM 887 O O . ALA A 1 117 ? -0.543 -11.156 1.157 1.00 90.88 117 ALA A O 1
ATOM 888 N N . VAL A 1 118 ? -1.514 -12.130 2.941 1.00 89.94 118 VAL A N 1
ATOM 889 C CA . VAL A 1 118 ? -2.584 -11.161 3.145 1.00 89.94 118 VAL A CA 1
ATOM 890 C C . VAL A 1 118 ? -2.691 -10.924 4.651 1.00 89.94 118 VAL A C 1
ATOM 892 O O . VAL A 1 118 ? -2.490 -11.881 5.406 1.00 89.94 118 VAL A O 1
ATOM 895 N N . PRO A 1 119 ? -2.949 -9.691 5.111 1.00 86.44 119 PRO A N 1
ATOM 896 C CA . PRO A 1 119 ? -3.163 -9.457 6.531 1.00 86.44 119 PRO A CA 1
ATOM 897 C C . PRO A 1 119 ? -4.424 -10.203 6.986 1.00 86.44 119 PRO A C 1
ATOM 899 O O . PRO A 1 119 ? -5.442 -10.183 6.294 1.00 86.44 119 PRO A O 1
ATOM 902 N N . GLU A 1 120 ? -4.341 -10.886 8.128 1.00 79.75 120 GLU A N 1
ATOM 903 C CA . GLU A 1 120 ? -5.509 -11.502 8.775 1.00 79.75 120 GLU A CA 1
ATOM 904 C C . GLU A 1 120 ? -6.275 -10.465 9.602 1.00 79.75 120 GLU A C 1
ATOM 906 O O . GLU A 1 120 ? -7.496 -10.399 9.532 1.00 79.75 120 GLU A O 1
ATOM 911 N N . ASN A 1 121 ? -5.538 -9.632 10.341 1.00 77.19 121 ASN A N 1
ATOM 912 C CA . ASN A 1 121 ? -6.050 -8.517 11.127 1.00 77.19 121 ASN A CA 1
ATOM 913 C C . ASN A 1 121 ? -5.131 -7.306 10.934 1.00 77.19 121 ASN A C 1
ATOM 915 O O . ASN A 1 121 ? -3.930 -7.470 10.703 1.00 77.19 121 ASN A O 1
ATOM 919 N N . ILE A 1 122 ? -5.701 -6.110 11.053 1.00 80.44 122 ILE A N 1
ATOM 920 C CA . ILE A 1 122 ? -4.972 -4.842 11.035 1.00 80.44 122 ILE A CA 1
ATOM 921 C C . ILE A 1 122 ? -5.156 -4.201 12.409 1.00 80.44 122 ILE A C 1
ATOM 923 O O . ILE A 1 122 ? -6.288 -4.021 12.855 1.00 80.44 122 ILE A O 1
ATOM 927 N N . ASP A 1 123 ? -4.047 -3.895 13.075 1.00 75.75 123 ASP A N 1
ATOM 928 C CA . ASP A 1 123 ? -4.025 -3.209 14.369 1.00 75.75 123 ASP A CA 1
ATOM 929 C C . ASP A 1 123 ? -3.568 -1.765 14.129 1.00 75.75 123 ASP A C 1
ATOM 931 O O . ASP A 1 123 ? -2.382 -1.442 14.216 1.00 75.75 123 ASP A O 1
ATOM 935 N N . ALA A 1 124 ? -4.503 -0.936 13.665 1.00 80.00 124 ALA A N 1
ATOM 936 C CA . ALA A 1 124 ? -4.259 0.466 13.354 1.00 80.00 124 ALA A CA 1
ATOM 937 C C . ALA A 1 124 ? -4.641 1.384 14.521 1.00 80.00 124 ALA A C 1
ATOM 939 O O . ALA A 1 1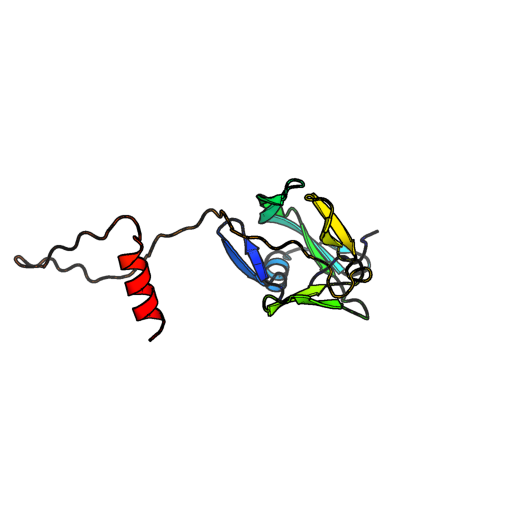24 ? -5.367 0.984 15.433 1.00 80.00 124 ALA A O 1
ATOM 940 N N . ASP A 1 125 ? -4.156 2.625 14.487 1.00 76.50 125 ASP A N 1
ATOM 941 C CA . ASP A 1 125 ? -4.515 3.652 15.472 1.00 76.50 125 ASP A CA 1
ATOM 942 C C . ASP A 1 125 ? -5.861 4.284 15.089 1.00 76.50 125 ASP A C 1
ATOM 944 O O . ASP A 1 125 ? -5.930 5.412 14.600 1.00 76.50 125 ASP A O 1
ATOM 948 N N . TRP A 1 126 ? -6.924 3.486 15.202 1.00 77.25 126 TRP A N 1
ATOM 949 C CA . TRP A 1 126 ? -8.270 3.875 14.798 1.00 77.25 126 TRP A CA 1
ATOM 950 C C . TRP A 1 126 ? -8.795 5.024 15.666 1.00 77.25 126 TRP A C 1
ATOM 952 O O . TRP A 1 126 ? -8.779 4.947 16.899 1.00 77.25 126 TRP A O 1
ATOM 962 N N . ASP A 1 127 ? -9.355 6.053 15.030 1.00 72.00 127 ASP A N 1
ATOM 963 C CA . ASP A 1 127 ? -10.249 6.985 15.716 1.00 72.00 127 ASP A CA 1
ATOM 964 C C . ASP A 1 127 ? -11.682 6.437 15.684 1.00 72.00 127 ASP A C 1
ATOM 966 O O . ASP A 1 127 ? -12.462 6.711 14.774 1.00 72.00 127 ASP A O 1
ATOM 970 N N . ASP A 1 128 ? -12.030 5.651 16.702 1.00 68.25 128 ASP A N 1
ATOM 971 C CA . ASP A 1 128 ? -13.381 5.101 16.875 1.00 68.25 128 ASP A CA 1
ATOM 972 C C . ASP A 1 128 ? -14.379 6.131 17.454 1.00 68.25 128 ASP A C 1
ATOM 974 O O . ASP A 1 128 ? -15.473 5.768 17.911 1.00 68.25 128 ASP A O 1
ATOM 978 N N . SER A 1 129 ? -14.020 7.420 17.507 1.00 69.69 129 SER A N 1
ATOM 979 C CA . SER A 1 129 ? -14.929 8.460 17.979 1.00 69.69 129 SER A CA 1
ATOM 980 C C . SER A 1 129 ? -15.986 8.798 16.924 1.00 69.69 129 SER A C 1
ATOM 982 O O . SER A 1 129 ? -15.727 8.933 15.731 1.00 69.69 129 SER A O 1
ATOM 984 N N . LEU A 1 130 ? -17.235 8.923 17.372 1.00 67.69 130 LEU A N 1
ATOM 985 C CA . LEU A 1 130 ? -18.348 9.339 16.525 1.00 67.69 130 LEU A CA 1
ATOM 986 C C . LEU A 1 130 ? -18.705 10.785 16.869 1.00 67.69 130 LEU A C 1
ATOM 988 O O . LEU A 1 130 ? -19.366 11.037 17.880 1.00 67.69 130 LEU A O 1
ATOM 992 N N . ASP A 1 131 ? -18.294 11.727 16.021 1.00 67.44 131 ASP A N 1
ATOM 993 C CA . ASP A 1 131 ? -18.728 13.125 16.112 1.00 67.44 131 ASP A CA 1
ATOM 994 C C . ASP A 1 131 ? -20.097 13.293 15.441 1.00 67.44 131 ASP A C 1
ATOM 996 O O . ASP A 1 131 ? -20.229 13.643 14.266 1.00 67.44 131 ASP A O 1
ATOM 1000 N N . VAL A 1 132 ? -21.146 12.943 16.186 1.00 70.88 132 VAL A N 1
ATOM 1001 C CA . VAL A 1 132 ? -22.530 13.031 15.714 1.00 70.88 132 VAL A CA 1
ATOM 1002 C C . VAL A 1 132 ? -23.181 14.268 16.310 1.00 70.88 132 VAL A C 1
ATOM 1004 O O . VAL A 1 132 ? -23.303 14.396 17.528 1.00 70.88 132 VAL A O 1
ATOM 1007 N N . SER A 1 133 ? -23.686 15.161 15.461 1.00 69.56 133 SER A N 1
ATOM 1008 C CA . SER A 1 133 ? -24.493 16.284 15.932 1.00 69.56 133 SER A CA 1
ATOM 1009 C C . SER A 1 133 ? -25.826 15.768 16.483 1.00 69.56 133 SER A C 1
ATOM 1011 O O . SER A 1 133 ? -26.662 15.273 15.723 1.00 69.56 133 SER A O 1
ATOM 1013 N N . PHE A 1 134 ? -26.060 15.911 17.787 1.00 70.69 134 PHE A N 1
ATOM 1014 C CA . PHE A 1 134 ? -27.355 15.627 18.404 1.00 70.69 134 PHE A CA 1
ATOM 1015 C C . PHE A 1 134 ? -27.902 16.863 19.118 1.00 70.69 134 PHE A C 1
ATOM 1017 O O . PHE A 1 134 ? -27.164 17.674 19.677 1.00 70.69 134 PHE A O 1
ATOM 1024 N N . GLN A 1 135 ? -29.226 17.020 19.100 1.00 69.00 135 GLN A N 1
ATOM 1025 C CA . GLN A 1 135 ? -29.879 18.123 19.793 1.00 69.00 135 GLN A CA 1
ATOM 1026 C C . GLN A 1 135 ? -29.917 17.832 21.295 1.00 69.00 135 GLN A C 1
ATOM 1028 O O . GLN A 1 135 ? -30.652 16.957 21.755 1.00 69.00 135 GLN A O 1
ATOM 1033 N N . GLN A 1 136 ? -29.144 18.588 22.070 1.00 65.06 136 GLN A N 1
ATOM 1034 C CA . GLN A 1 136 ? -29.193 18.529 23.525 1.00 65.06 136 GLN A CA 1
ATOM 1035 C C . GLN A 1 136 ? -30.439 19.281 24.014 1.00 65.06 136 GLN A C 1
ATOM 1037 O O . GLN A 1 136 ? -30.601 20.475 23.762 1.00 65.06 136 GLN A O 1
ATOM 1042 N N . VAL A 1 137 ? -31.362 18.571 24.665 1.00 70.94 137 VAL A N 1
ATOM 1043 C CA . VAL A 1 137 ? -32.614 19.152 25.167 1.00 70.94 137 VAL A CA 1
ATOM 1044 C C . VAL A 1 137 ? -32.495 19.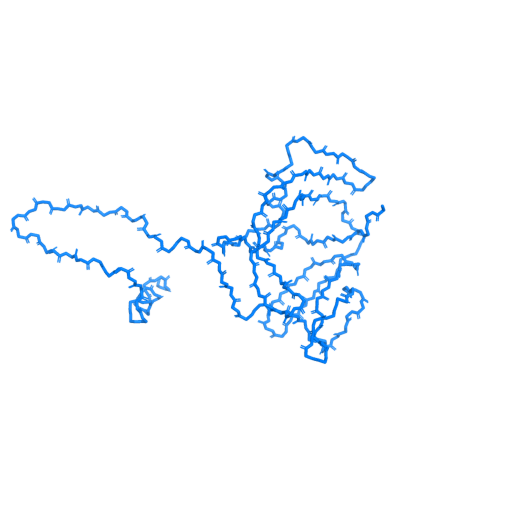387 26.671 1.00 70.94 137 VAL A C 1
ATOM 1046 O O . VAL A 1 137 ? -32.519 18.439 27.452 1.00 70.94 137 VAL A O 1
ATOM 1049 N N . GLU A 1 138 ? -32.424 20.650 27.093 1.00 63.47 138 GLU A N 1
ATOM 1050 C CA . GLU A 1 138 ? -32.572 21.036 28.503 1.00 63.47 138 GLU A CA 1
ATOM 1051 C C . GLU A 1 138 ? -34.064 21.162 28.855 1.00 63.47 138 GLU A C 1
ATOM 1053 O O . GLU A 1 138 ? -34.639 22.248 28.893 1.00 63.47 138 GLU A O 1
ATOM 1058 N N . ALA A 1 139 ? -34.730 20.028 29.075 1.00 68.38 139 ALA A N 1
ATOM 1059 C CA . ALA A 1 139 ? -36.095 19.987 29.598 1.00 68.38 139 ALA A CA 1
ATOM 1060 C C . ALA A 1 139 ? -36.117 19.267 30.950 1.00 68.38 139 ALA A C 1
ATOM 1062 O O . ALA A 1 139 ? -35.448 18.251 31.122 1.00 68.38 139 ALA A O 1
ATOM 1063 N N . TYR A 1 140 ? -36.950 19.742 31.885 1.00 60.06 140 TYR A N 1
ATOM 1064 C CA . TYR A 1 140 ? -37.088 19.175 33.240 1.00 60.06 140 TYR A CA 1
ATOM 1065 C C . TYR A 1 140 ? -37.428 17.667 33.271 1.00 60.06 140 TYR A C 1
ATOM 1067 O O . TYR A 1 140 ? -37.213 17.031 34.297 1.00 60.06 140 TYR A O 1
ATOM 1075 N N . ASN A 1 141 ? -37.911 17.094 32.158 1.00 71.38 141 ASN A N 1
ATOM 1076 C CA . ASN A 1 141 ? -38.262 15.675 32.005 1.00 71.38 141 ASN A CA 1
ATOM 1077 C C . ASN A 1 141 ? -37.544 14.998 30.816 1.00 71.38 141 ASN A C 1
ATOM 1079 O O . ASN A 1 141 ? -38.090 14.067 30.223 1.00 71.38 141 ASN A O 1
ATOM 1083 N N . ALA A 1 142 ? -36.377 15.490 30.390 1.00 68.88 142 ALA A N 1
ATOM 1084 C CA . ALA A 1 142 ? -35.640 14.857 29.298 1.00 68.88 142 ALA A CA 1
ATOM 1085 C C . ALA A 1 142 ? -35.175 13.445 29.700 1.00 68.88 142 ALA A C 1
ATOM 1087 O O . ALA A 1 142 ? -34.654 13.239 30.797 1.00 68.88 142 ALA A O 1
ATOM 1088 N N . ASN A 1 143 ? -35.337 12.472 28.799 1.00 76.06 143 ASN A N 1
ATOM 1089 C CA . ASN A 1 143 ? -34.753 11.146 28.985 1.00 76.06 143 ASN A CA 1
ATOM 1090 C C . ASN A 1 143 ? -33.227 11.287 28.972 1.00 76.06 143 ASN A C 1
ATOM 1092 O O . ASN A 1 143 ? -32.651 11.665 27.952 1.00 76.06 143 ASN A O 1
ATOM 1096 N N . SER A 1 144 ? -32.567 10.989 30.093 1.00 71.75 144 SER A N 1
ATOM 1097 C CA . SER A 1 144 ? -31.107 10.983 30.143 1.00 71.75 144 SER A CA 1
ATOM 1098 C C . SER A 1 144 ? -30.582 9.744 29.427 1.00 71.75 144 SER A C 1
ATOM 1100 O O . SER A 1 144 ? -30.931 8.619 29.792 1.00 71.75 144 SER A O 1
ATOM 1102 N N . PHE A 1 145 ? -29.716 9.950 28.445 1.00 76.75 145 PHE A N 1
ATOM 1103 C CA . PHE A 1 145 ? -28.992 8.884 27.776 1.00 76.75 145 PHE A CA 1
ATOM 1104 C C . PHE A 1 145 ? -27.508 9.030 28.095 1.00 76.75 145 PHE A C 1
ATOM 1106 O O . PHE A 1 145 ? -26.922 10.088 27.877 1.00 76.75 145 PHE A O 1
ATOM 1113 N N . THR A 1 146 ? -26.906 7.973 28.631 1.00 77.69 146 THR A N 1
ATOM 1114 C CA . THR A 1 146 ? -25.456 7.880 28.783 1.00 77.69 146 THR A CA 1
ATOM 1115 C C . THR A 1 146 ? -24.968 6.926 27.703 1.00 77.69 146 THR A C 1
ATOM 1117 O O . THR A 1 146 ? -25.251 5.729 27.810 1.00 77.69 146 THR A O 1
ATOM 1120 N N . PRO A 1 147 ? -24.300 7.422 26.649 1.00 74.12 147 PRO A N 1
ATOM 1121 C CA . PRO A 1 147 ? -23.778 6.545 25.619 1.00 74.12 147 PRO A CA 1
ATOM 1122 C C . PRO A 1 147 ? -22.748 5.586 26.229 1.00 74.12 147 PRO A C 1
ATOM 1124 O O . PRO A 1 147 ? -21.988 5.979 27.123 1.00 74.12 147 PRO A O 1
ATOM 1127 N N . PRO A 1 148 ? -22.713 4.325 25.775 1.00 79.31 148 PRO A N 1
ATOM 1128 C CA . PRO A 1 148 ? -21.651 3.416 26.165 1.00 79.31 148 PRO A CA 1
ATOM 1129 C C . PRO A 1 148 ? -20.310 3.941 25.643 1.00 79.31 148 PRO A C 1
ATOM 1131 O O . PRO A 1 148 ? -20.224 4.486 24.547 1.00 79.31 148 PRO A O 1
ATOM 1134 N N . THR A 1 149 ? -19.249 3.760 26.425 1.00 77.62 149 THR A N 1
ATOM 1135 C CA . THR A 1 149 ? -17.892 4.200 26.057 1.00 77.62 149 THR A CA 1
ATOM 1136 C C . THR A 1 149 ? -17.194 3.257 25.079 1.00 77.62 149 THR A C 1
ATOM 1138 O O . THR A 1 149 ? -16.082 3.542 24.645 1.00 77.62 149 THR A O 1
ATOM 1141 N N . ARG A 1 150 ? -17.808 2.109 24.769 1.00 77.38 150 ARG A N 1
ATOM 1142 C CA . ARG A 1 150 ? -17.319 1.106 23.819 1.00 77.38 150 ARG A CA 1
ATOM 1143 C C . ARG A 1 150 ? -18.492 0.467 23.096 1.00 77.38 150 ARG A C 1
ATOM 1145 O O . ARG A 1 150 ? -19.560 0.291 23.684 1.00 77.38 150 ARG A O 1
ATOM 1152 N N . VAL A 1 151 ? -18.262 0.056 21.857 1.00 81.50 151 VAL A N 1
ATOM 1153 C CA . VAL A 1 151 ? -19.224 -0.733 21.091 1.00 81.50 151 VAL A CA 1
ATOM 1154 C C . VAL A 1 151 ? -19.106 -2.200 21.508 1.00 81.50 151 VAL A C 1
ATOM 1156 O O . VAL A 1 151 ? -18.122 -2.868 21.205 1.00 81.50 151 VAL A O 1
ATOM 1159 N N . ASP A 1 152 ? -20.099 -2.711 22.235 1.00 86.56 152 ASP A N 1
ATOM 1160 C CA . ASP A 1 152 ? -20.200 -4.145 22.520 1.00 86.56 152 ASP A CA 1
ATOM 1161 C C . ASP A 1 152 ? -20.824 -4.911 21.331 1.00 86.56 152 ASP A C 1
ATOM 1163 O O . ASP A 1 152 ? -21.440 -4.293 20.457 1.00 86.56 152 ASP A O 1
ATOM 1167 N N . PRO A 1 153 ? -20.721 -6.255 21.270 1.00 88.81 153 PRO A N 1
ATOM 1168 C CA . PRO A 1 153 ? -21.252 -7.031 20.146 1.00 88.81 153 PRO A CA 1
ATOM 1169 C C . PRO A 1 153 ? -22.752 -6.835 19.871 1.00 88.81 153 PRO A C 1
ATOM 1171 O O . PRO A 1 153 ? -23.193 -6.968 18.730 1.00 8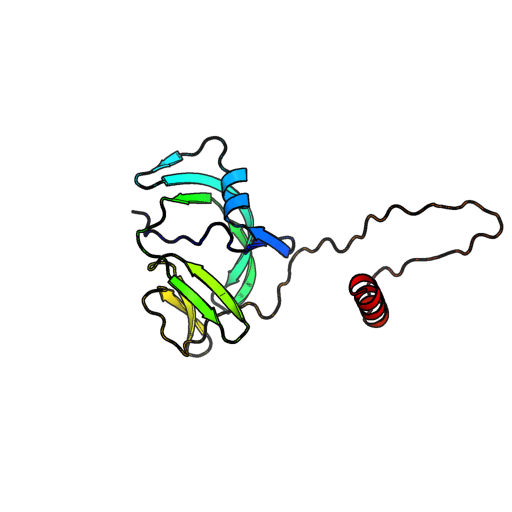8.81 153 PRO A O 1
ATOM 1174 N N . THR A 1 154 ? -23.556 -6.523 20.891 1.00 90.12 154 THR A N 1
ATOM 1175 C CA . THR A 1 154 ? -24.995 -6.262 20.730 1.00 90.12 154 THR A CA 1
ATOM 1176 C C . THR A 1 154 ? -25.218 -4.920 20.051 1.00 90.12 154 THR A C 1
ATOM 1178 O O . THR A 1 154 ? -26.008 -4.845 19.107 1.00 90.12 154 THR A O 1
ATOM 1181 N N . LEU A 1 155 ? -24.507 -3.881 20.501 1.00 87.44 155 LEU A N 1
ATOM 1182 C CA . LEU A 1 155 ? -24.556 -2.559 19.881 1.00 87.44 155 LEU A CA 1
ATOM 1183 C C . LEU A 1 155 ? -23.989 -2.591 18.457 1.00 87.44 155 LEU A C 1
ATOM 1185 O O . LEU A 1 155 ? -24.634 -2.072 17.551 1.00 87.44 155 LEU A O 1
ATOM 1189 N N . ALA A 1 156 ? -22.859 -3.268 18.233 1.00 87.25 156 ALA A N 1
ATOM 1190 C CA . ALA A 1 156 ? -22.283 -3.467 16.901 1.00 87.25 156 ALA A CA 1
ATOM 1191 C C . ALA A 1 156 ? -23.294 -4.116 15.949 1.00 87.25 156 ALA A C 1
ATOM 1193 O O . ALA A 1 156 ? -23.494 -3.651 14.830 1.00 87.25 156 ALA A O 1
ATOM 1194 N N . ARG A 1 157 ? -23.988 -5.166 16.412 1.00 90.12 157 ARG A N 1
ATOM 1195 C CA . ARG A 1 157 ? -25.017 -5.849 15.621 1.00 90.12 157 ARG A CA 1
ATOM 1196 C C . ARG A 1 157 ? -26.198 -4.936 15.293 1.00 90.12 157 ARG A C 1
ATOM 1198 O O . ARG A 1 157 ? -26.718 -5.006 14.185 1.00 90.12 157 ARG A O 1
ATOM 1205 N N . LEU A 1 158 ? -26.633 -4.108 16.245 1.00 90.44 158 LEU A N 1
ATOM 1206 C CA . LEU A 1 158 ? -27.706 -3.139 16.022 1.00 90.44 158 LEU A CA 1
ATOM 1207 C C . LEU A 1 158 ? -27.295 -2.079 14.991 1.00 90.44 158 LEU A C 1
ATOM 1209 O O . LEU A 1 158 ? -28.041 -1.844 14.048 1.00 90.44 158 LEU A O 1
ATOM 1213 N N . LEU A 1 159 ? -26.113 -1.477 15.148 1.00 87.88 159 LEU A N 1
ATOM 1214 C CA . LEU A 1 159 ? -25.581 -0.490 14.204 1.00 87.88 159 LEU A CA 1
ATOM 1215 C C . LEU A 1 159 ? -25.423 -1.094 12.806 1.00 87.88 159 LEU A C 1
ATOM 1217 O O . LEU A 1 159 ? -25.857 -0.492 11.830 1.00 87.88 159 LEU A O 1
ATOM 1221 N N . GLY A 1 160 ? -24.893 -2.316 12.719 1.00 86.50 160 GLY A N 1
ATOM 1222 C CA . GLY A 1 160 ? -24.774 -3.044 11.458 1.00 86.50 160 GLY A CA 1
ATOM 1223 C C . GLY A 1 160 ? -26.123 -3.294 10.780 1.00 86.50 160 GLY A C 1
ATOM 1224 O O . GLY A 1 160 ? -26.209 -3.191 9.563 1.00 86.50 160 GLY A O 1
ATOM 1225 N N . TYR A 1 161 ? -27.185 -3.567 11.547 1.00 89.50 161 TYR A N 1
ATOM 1226 C CA . TYR A 1 161 ? -28.538 -3.686 10.995 1.00 89.50 161 TYR A CA 1
ATOM 1227 C C . TYR A 1 161 ? -29.054 -2.345 10.452 1.00 89.50 161 TYR A C 1
ATOM 1229 O O . TYR A 1 161 ? -29.611 -2.312 9.364 1.00 89.50 161 TYR A O 1
ATOM 1237 N N . ILE A 1 162 ? -28.839 -1.245 11.183 1.00 89.12 162 ILE A N 1
ATOM 1238 C CA . ILE A 1 162 ? -29.306 0.097 10.792 1.00 89.12 162 ILE A CA 1
ATOM 1239 C C . ILE A 1 162 ? -28.589 0.609 9.535 1.00 89.12 162 ILE A C 1
ATOM 1241 O O . ILE A 1 162 ? -29.226 1.234 8.701 1.00 89.12 162 ILE A O 1
ATOM 1245 N N . ILE A 1 163 ? -27.281 0.367 9.400 1.00 84.75 163 ILE A N 1
ATOM 1246 C CA . ILE A 1 163 ? -26.484 0.831 8.247 1.00 84.75 163 ILE A CA 1
ATOM 1247 C C . ILE A 1 163 ? -26.790 0.017 6.977 1.00 84.75 163 ILE A C 1
ATOM 1249 O O . ILE A 1 163 ? -26.588 0.507 5.869 1.00 84.75 163 ILE A O 1
ATOM 1253 N N . ALA A 1 164 ? -27.230 -1.234 7.128 1.00 77.38 164 ALA A N 1
ATOM 1254 C CA . ALA A 1 164 ? -27.510 -2.127 6.006 1.00 77.38 164 ALA A CA 1
ATOM 1255 C C . ALA A 1 164 ? -28.909 -1.942 5.379 1.00 77.38 164 ALA A C 1
ATOM 1257 O O . ALA A 1 164 ? -29.149 -2.514 4.312 1.00 77.38 164 ALA A O 1
ATOM 1258 N N . GLU A 1 165 ? -29.816 -1.199 6.027 1.00 56.78 165 GLU A N 1
ATOM 1259 C CA . GLU A 1 165 ? -31.104 -0.754 5.455 1.00 56.78 165 GLU A CA 1
ATOM 1260 C C . GLU A 1 165 ? -30.950 0.549 4.655 1.00 56.78 165 GLU A C 1
ATOM 1262 O O . GLU A 1 165 ? -31.592 0.638 3.580 1.00 56.78 165 GLU A O 1
#